Protein 1YOD (pdb70)

Solvent-accessible surface area: 5284 Å² total

Structure (mmCIF, N/CA/C/O backbone):
data_1YOD
#
_entry.id   1YOD
#
_cell.length_a   46.996
_cell.length_b   46.996
_cell.length_c   120.136
_cell.angle_alpha   90.00
_cell.angle_beta   90.00
_cell.angle_gamma   120.00
#
_symmetry.space_group_name_H-M   'P 61 2 2'
#
loop_
_entity.id
_entity.type
_entity.pdbx_description
1 polymer 'water-solublized phospholamban'
2 water water
#
loop_
_atom_site.group_PDB
_atom_site.id
_atom_site.type_symbol
_atom_site.label_atom_id
_atom_site.label_alt_id
_atom_site.label_comp_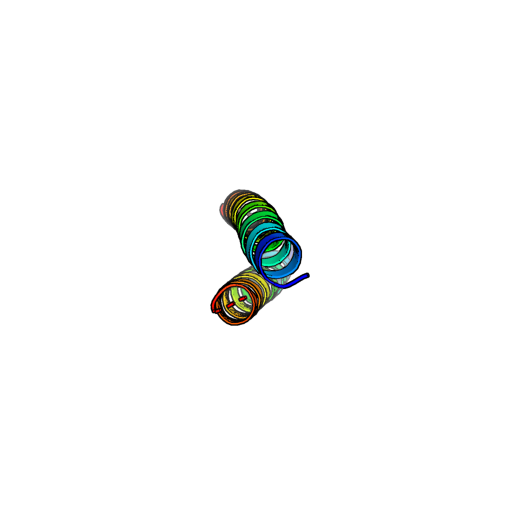id
_atom_site.label_asym_id
_atom_site.label_entity_id
_atom_site.label_seq_id
_atom_site.pdbx_PDB_ins_code
_atom_site.Cartn_x
_atom_site.Cartn_y
_atom_site.Cartn_z
_atom_site.occupancy
_atom_site.B_iso_or_equiv
_atom_site.auth_seq_id
_atom_site.auth_comp_id
_atom_site.auth_asym_id
_atom_site.auth_atom_id
_atom_site.pdbx_PDB_model_num
ATOM 1 N N . GLN A 1 1 ? 30.366 11.088 116.663 1.00 43.00 22 GLN A N 1
ATOM 2 C CA . GLN A 1 1 ? 29.552 11.991 115.832 1.00 41.26 22 GLN A CA 1
ATOM 3 C C . GLN A 1 1 ? 28.171 11.415 115.642 1.00 38.06 22 GLN A C 1
ATOM 4 O O . GLN A 1 1 ? 27.213 12.142 115.773 1.00 35.14 22 GLN A O 1
ATOM 10 N N . GLN A 1 2 ? 28.062 10.113 115.378 1.00 35.69 23 GLN A N 1
ATOM 11 C CA . GLN A 1 2 ? 26.776 9.543 114.936 1.00 33.98 23 GLN A CA 1
ATOM 12 C C . GLN A 1 2 ? 25.709 9.518 116.004 1.00 30.46 23 GLN A C 1
ATOM 13 O O . GLN A 1 2 ? 24.529 9.638 115.675 1.00 27.17 23 GLN A O 1
ATOM 19 N N . ALA A 1 3 ? 26.072 9.354 117.275 1.00 27.92 24 ALA A N 1
ATOM 20 C CA . ALA A 1 3 ? 25.026 9.329 118.290 1.00 25.62 24 ALA A CA 1
ATOM 21 C C . ALA A 1 3 ? 24.450 10.711 118.495 1.00 24.80 24 ALA A C 1
ATOM 22 O O . ALA A 1 3 ? 23.257 10.838 118.734 1.00 24.11 24 ALA A O 1
ATOM 24 N N . ARG A 1 4 ? 25.279 11.729 118.368 1.00 24.28 25 ARG A N 1
ATOM 25 C CA . ARG A 1 4 ? 24.826 13.116 118.454 1.00 25.54 25 ARG A CA 1
ATOM 26 C C . ARG A 1 4 ? 23.933 13.402 117.264 1.00 24.67 25 ARG A C 1
ATOM 27 O O . ARG A 1 4 ? 22.923 14.053 117.394 1.00 22.40 25 ARG A O 1
ATOM 35 N N . GLN A 1 5 ? 24.363 12.967 116.089 1.00 24.13 26 GLN A N 1
ATOM 36 C CA . GLN A 1 5 ? 23.488 13.103 114.900 1.00 24.16 26 GLN A CA 1
ATOM 37 C C . GLN A 1 5 ? 22.127 12.424 115.045 1.00 24.30 26 GLN A C 1
ATOM 38 O O . GLN A 1 5 ? 21.092 13.031 114.783 1.00 25.57 26 GLN A O 1
ATOM 44 N N . ASN A 1 6 ? 22.115 11.188 115.491 1.00 23.50 27 ASN A N 1
ATOM 45 C CA . ASN A 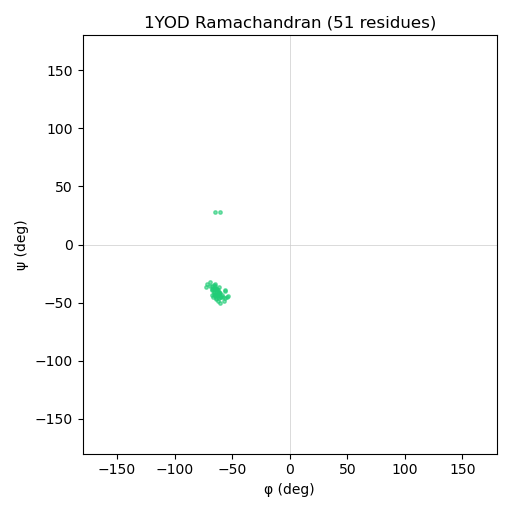1 6 ? 20.850 10.464 115.718 1.00 23.32 27 ASN A CA 1
ATOM 46 C C . ASN A 1 6 ? 19.973 11.158 116.767 1.00 23.34 27 ASN A C 1
ATOM 47 O O . ASN A 1 6 ? 18.771 11.271 116.608 1.00 23.00 27 ASN A O 1
ATOM 52 N N . LEU A 1 7 ? 20.578 11.643 117.848 1.00 22.50 28 LEU A N 1
ATOM 53 C CA . LEU A 1 7 ? 19.815 12.402 118.856 1.00 22.03 28 LEU A CA 1
ATOM 54 C C . LEU A 1 7 ? 19.198 13.681 118.297 1.00 21.81 28 LEU A C 1
ATOM 55 O O . LEU A 1 7 ? 18.011 14.014 118.591 1.00 22.04 28 LEU A O 1
ATOM 60 N N . GLN A 1 8 ? 19.983 14.416 117.510 1.00 20.03 29 GLN A N 1
ATOM 61 C CA . GLN A 1 8 ? 19.484 15.611 116.916 1.00 21.64 29 GLN A CA 1
ATOM 62 C C . GLN A 1 8 ? 18.299 15.296 115.971 1.00 21.33 29 GLN A C 1
ATOM 63 O O . GLN A 1 8 ? 17.319 16.035 115.929 1.00 20.62 29 GLN A O 1
ATOM 69 N N . ASN A 1 9 ? 18.409 14.199 115.246 1.00 21.75 30 ASN A N 1
ATOM 70 C CA . ASN A 1 9 ? 17.337 13.777 114.355 1.00 21.94 30 ASN A CA 1
ATOM 71 C C . ASN A 1 9 ? 16.044 13.522 115.131 1.00 23.19 30 ASN A C 1
ATOM 72 O O . ASN A 1 9 ? 14.950 13.960 114.720 1.00 24.21 30 ASN A O 1
ATOM 77 N N . LEU A 1 10 ? 16.165 12.831 116.253 1.00 23.29 31 LEU A N 1
ATOM 78 C CA . LEU A 1 10 ? 15.029 12.515 117.098 1.00 22.88 31 LEU A CA 1
ATOM 79 C C . LEU A 1 10 ? 14.490 13.806 117.730 1.00 21.31 31 LEU A C 1
ATOM 80 O O . LEU A 1 10 ? 13.273 13.986 117.822 1.00 20.73 31 LEU A O 1
ATOM 85 N N . TYR A 1 11 ? 15.374 14.729 118.116 1.00 21.45 32 TYR A N 1
ATOM 86 C CA . TYR A 1 11 ? 14.955 15.994 118.742 1.00 19.70 32 TYR A CA 1
ATOM 87 C C . TYR A 1 11 ? 14.131 16.843 117.760 1.00 19.49 32 TYR A C 1
ATOM 88 O O . TYR A 1 11 ? 13.024 17.300 118.080 1.00 19.27 32 TYR A O 1
ATOM 97 N N . ILE A 1 12 ? 14.635 16.961 116.534 1.00 17.66 33 ILE A N 1
ATOM 98 C CA . ILE A 1 12 ? 13.938 17.754 115.505 1.00 19.06 33 ILE A CA 1
ATOM 99 C C . ILE A 1 12 ? 12.603 17.068 115.183 1.00 18.53 33 ILE A C 1
ATOM 100 O O . ILE A 1 12 ? 11.579 17.741 115.050 1.00 18.91 33 ILE A O 1
ATOM 105 N N . ASN A 1 13 ? 12.581 15.745 115.084 1.00 19.20 34 ASN A N 1
ATOM 106 C CA . ASN A 1 13 ? 11.328 14.998 114.872 1.00 20.52 34 ASN A CA 1
ATOM 107 C 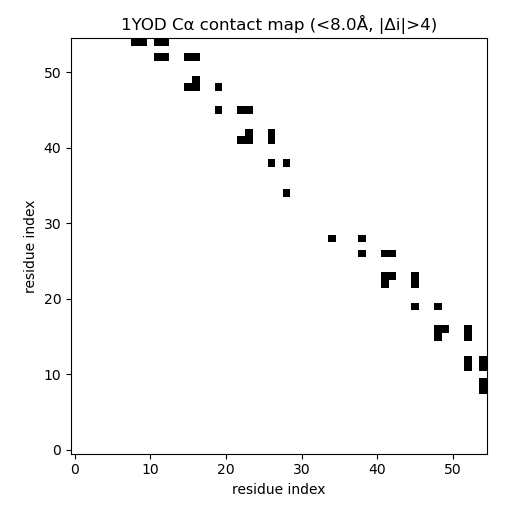C . ASN A 1 13 ? 10.294 15.349 115.936 1.00 19.89 34 ASN A C 1
ATOM 108 O O . ASN A 1 13 ? 9.133 15.561 115.639 1.00 18.93 34 ASN A O 1
ATOM 113 N N . ARG A 1 14 ? 10.710 15.390 117.191 1.00 19.16 35 ARG A N 1
ATOM 114 C CA . ARG A 1 14 ? 9.794 15.707 118.257 1.00 20.23 35 ARG A CA 1
ATOM 115 C C . ARG A 1 14 ? 9.288 17.164 118.136 1.00 19.15 35 ARG A C 1
ATOM 116 O O . ARG A 1 14 ? 8.102 17.420 118.343 1.00 19.20 35 ARG A O 1
ATOM 124 N N . CYS A 1 15 ? 10.156 18.118 117.805 1.00 17.96 36 CYS A N 1
ATOM 125 C CA . CYS A 1 15 ? 9.740 19.499 117.585 1.00 17.49 36 CYS A CA 1
ATOM 126 C C . CYS A 1 15 ? 8.687 19.596 116.479 1.00 17.57 36 CYS A C 1
ATOM 127 O O . CYS A 1 15 ? 7.682 20.305 116.625 1.00 17.12 36 CYS A O 1
ATOM 130 N N . LEU A 1 16 ? 8.942 18.888 115.384 1.00 16.04 37 LEU A N 1
ATOM 131 C CA . LEU A 1 16 ? 8.031 18.932 114.214 1.00 17.24 37 LEU A CA 1
ATOM 132 C C . LEU A 1 16 ? 6.7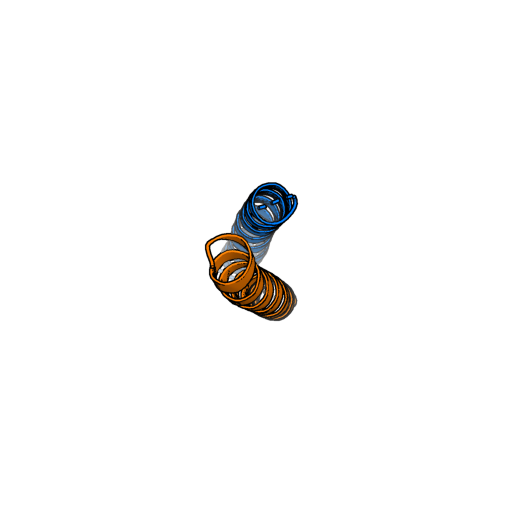05 18.283 114.558 1.00 17.09 37 LEU A C 1
ATOM 133 O O . LEU A 1 16 ? 5.647 18.746 114.122 1.00 16.18 37 LEU A O 1
ATOM 138 N N . ARG A 1 17 ? 6.723 17.233 115.366 1.00 17.94 38 ARG A N 1
ATOM 139 C CA . ARG A 1 17 ? 5.480 16.640 115.868 1.00 19.44 38 ARG A CA 1
ATOM 140 C C . ARG A 1 17 ? 4.629 17.615 116.651 1.00 18.22 38 ARG A C 1
ATOM 141 O O . ARG A 1 17 ? 3.412 17.629 116.468 1.00 17.82 38 ARG A O 1
ATOM 149 N N . GLU A 1 18 ? 5.246 18.401 117.522 1.00 17.84 39 GLU A N 1
ATOM 150 C CA . GLU A 1 18 ? 4.585 19.404 118.322 1.00 19.23 39 GLU A CA 1
ATOM 151 C C . GLU A 1 18 ? 4.006 20.490 117.428 1.00 18.06 39 GLU A C 1
ATOM 152 O O . GLU A 1 18 ? 2.883 20.906 117.620 1.00 17.65 39 GLU A O 1
ATOM 158 N N . ILE A 1 19 ? 4.770 20.919 116.430 1.00 16.71 40 ILE A N 1
ATOM 159 C CA . ILE A 1 19 ? 4.279 21.899 115.479 1.00 15.82 40 ILE A CA 1
ATOM 160 C C . ILE A 1 19 ? 3.047 21.369 114.706 1.00 16.65 40 ILE A C 1
ATOM 161 O O . ILE A 1 19 ? 2.054 22.100 114.516 1.00 16.61 40 ILE A O 1
ATOM 166 N N . CYS A 1 20 ? 3.086 20.118 114.297 1.00 16.52 41 CYS A N 1
ATOM 167 C CA . CYS A 1 20 ? 1.957 19.492 113.585 1.00 18.11 41 CYS A CA 1
ATOM 168 C C . CYS A 1 20 ? 0.727 19.512 114.452 1.00 17.67 41 CYS A C 1
ATOM 169 O O . CYS A 1 20 ? -0.382 19.846 113.991 1.00 19.00 41 CYS A O 1
ATOM 172 N N . GLN A 1 21 ? 0.895 19.161 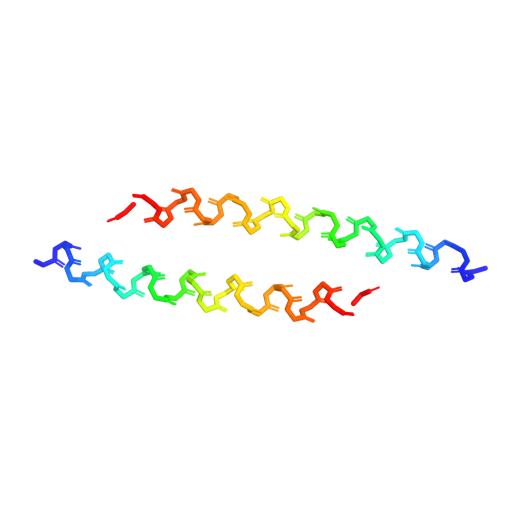115.712 1.00 17.60 42 GLN A N 1
ATOM 173 C CA . GLN A 1 21 ? -0.212 19.231 116.668 1.00 18.68 42 GLN A CA 1
ATOM 174 C C . GLN A 1 21 ? -0.833 20.630 116.756 1.00 18.17 42 GLN A C 1
ATOM 175 O O . GLN A 1 21 ? -2.053 20.768 116.748 1.00 18.82 42 GLN A O 1
ATOM 181 N N . GLU A 1 22 ? 0.012 21.655 116.850 1.00 16.80 43 GLU A N 1
ATOM 182 C CA . GLU A 1 22 ? -0.451 23.017 116.851 1.00 16.74 43 GLU A CA 1
ATOM 183 C C . GLU A 1 22 ? -1.199 23.381 115.576 1.00 16.68 43 GLU A C 1
ATOM 184 O O . GLU A 1 22 ? -2.268 24.023 115.651 1.00 17.77 43 GLU A O 1
ATOM 190 N N . LEU A 1 23 ? -0.685 22.989 114.411 1.00 16.46 44 LEU A N 1
ATOM 191 C CA . LEU A 1 23 ? -1.387 23.275 113.159 1.00 16.58 44 LEU A CA 1
ATOM 192 C C . LEU A 1 23 ? -2.737 22.551 113.065 1.00 17.29 44 LEU A C 1
ATOM 193 O O . LEU A 1 23 ? -3.714 23.089 112.513 1.00 18.08 44 LEU A O 1
ATOM 198 N N . LYS A 1 24 ? -2.807 21.354 113.630 1.00 17.67 45 LYS A N 1
ATOM 199 C CA . LYS A 1 24 ? -4.098 20.624 113.700 1.00 19.14 45 LYS A CA 1
ATOM 200 C C . LYS A 1 24 ? -5.100 21.323 114.554 1.00 18.60 45 LYS A C 1
ATOM 201 O O . LYS A 1 24 ? -6.297 21.349 114.183 1.00 19.50 45 LYS A O 1
ATOM 207 N N . GLU A 1 25 ? -4.651 21.931 115.642 1.00 17.88 46 GLU A N 1
ATOM 208 C CA . GLU A 1 25 ? -5.500 22.724 116.512 1.00 18.31 46 GLU A CA 1
ATOM 209 C C . GLU A 1 25 ? -6.009 23.955 115.784 1.00 18.57 46 GLU A C 1
ATOM 210 O O . GLU A 1 25 ? -7.204 24.277 115.841 1.00 19.61 46 GLU A O 1
ATOM 216 N N . ILE A 1 26 ? -5.130 24.633 115.034 1.00 18.99 47 ILE A N 1
ATOM 217 C CA . ILE A 1 26 ? -5.526 25.814 114.263 1.00 19.48 47 ILE A CA 1
ATOM 218 C C . ILE A 1 26 ? -6.580 25.429 113.221 1.00 21.00 47 ILE A C 1
ATOM 219 O O . ILE A 1 26 ? -7.579 26.140 113.033 1.00 22.29 47 ILE A O 1
ATOM 224 N N . ARG A 1 27 ? -6.344 24.341 112.513 1.00 22.13 48 ARG A N 1
ATOM 225 C CA . ARG A 1 27 ? -7.302 23.805 111.516 1.00 24.60 48 ARG A CA 1
ATOM 226 C C . ARG A 1 27 ? -8.664 23.597 112.136 1.00 26.57 48 ARG A C 1
ATOM 227 O O . ARG A 1 27 ? -9.675 24.041 111.563 1.00 27.81 4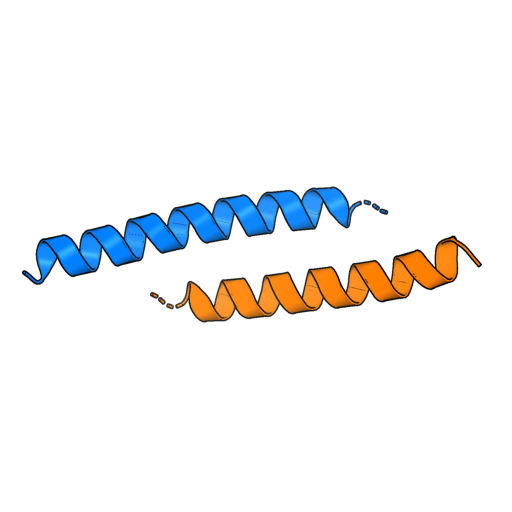8 ARG A O 1
ATOM 235 N N . ALA A 1 28 ? -8.701 23.016 113.338 1.00 26.80 49 ALA A N 1
ATOM 236 C CA . ALA A 1 28 ? -9.983 22.752 113.991 1.00 27.18 49 ALA A CA 1
ATOM 237 C C . ALA A 1 28 ? -10.679 24.072 114.316 1.00 28.08 49 ALA A C 1
ATOM 238 O O . ALA A 1 28 ? -11.909 24.191 114.154 1.00 28.95 49 ALA A O 1
ATOM 248 N N . LEU A 1 30 ? -10.386 26.919 112.760 1.00 30.78 51 LEU A N 1
ATOM 249 C CA . LEU A 1 30 ? -10.834 27.564 111.523 1.00 32.04 51 LEU A CA 1
ATOM 250 C C . LEU A 1 30 ? -11.971 26.834 110.825 1.00 33.86 51 LEU A C 1
ATOM 251 O O . LEU A 1 30 ? -12.710 27.513 110.081 1.00 36.34 51 LEU A O 1
ATOM 257 N N . ARG B 1 4 ? -17.687 33.990 102.314 1.00 53.96 25 ARG B N 1
ATOM 258 C CA . ARG B 1 4 ? -16.390 34.628 101.933 1.00 54.31 25 ARG B CA 1
ATOM 259 C C . ARG B 1 4 ? -15.241 34.289 102.903 1.00 53.52 25 ARG B C 1
ATOM 260 O O . ARG B 1 4 ? -14.165 33.820 102.500 1.00 52.89 25 ARG B O 1
ATOM 268 N N . GLN B 1 5 ? -15.482 34.556 104.183 1.00 52.59 26 GLN B N 1
ATOM 269 C CA . GLN B 1 5 ? -14.550 34.200 105.239 1.00 52.20 26 GLN B CA 1
ATOM 270 C C . GLN B 1 5 ? -14.396 32.678 105.283 1.00 50.19 26 GLN B C 1
ATOM 271 O O . GLN B 1 5 ? -13.285 32.154 105.305 1.00 49.90 26 GLN B O 1
ATOM 277 N N . ASN B 1 6 ? -15.524 31.985 105.274 1.00 48.17 27 ASN B N 1
ATOM 278 C CA . ASN B 1 6 ? -15.569 30.533 105.228 1.00 47.19 27 ASN B CA 1
ATOM 279 C C . ASN B 1 6 ? -14.821 29.966 104.034 1.00 45.12 27 ASN B C 1
ATOM 280 O O . ASN B 1 6 ? -14.135 28.959 104.166 1.00 44.68 27 ASN B O 1
ATOM 285 N N . LEU B 1 7 ? -14.934 30.621 102.886 1.00 43.10 28 LEU B N 1
ATOM 286 C CA . LEU B 1 7 ? -14.176 30.201 101.696 1.00 42.23 28 LEU B CA 1
ATOM 287 C C . LEU B 1 7 ? -12.665 30.267 101.926 1.00 39.85 28 LEU B C 1
ATOM 288 O O . LEU B 1 7 ? -11.937 29.310 101.621 1.00 39.53 28 LEU B O 1
ATOM 293 N N . GLN B 1 8 ? -12.204 31.411 102.427 1.00 37.53 29 GLN B N 1
ATOM 294 C CA . GLN B 1 8 ? -10.785 31.650 102.656 1.00 36.44 29 GLN B CA 1
ATOM 295 C C . GLN B 1 8 ? -10.241 30.651 103.668 1.00 35.05 29 GLN B C 1
ATOM 296 O O . GLN B 1 8 ? -9.076 30.216 103.562 1.00 34.00 29 GLN B O 1
ATOM 302 N N . ASN B 1 9 ? -11.065 30.326 104.657 1.00 33.02 30 ASN B N 1
ATOM 303 C CA . ASN B 1 9 ? -10.638 29.419 105.710 1.00 33.18 30 ASN B CA 1
ATOM 304 C C . ASN B 1 9 ? -10.482 28.023 105.158 1.00 32.27 30 ASN B C 1
ATOM 305 O O . ASN B 1 9 ? -9.619 27.262 105.585 1.00 31.19 30 ASN B O 1
ATOM 310 N N . LEU B 1 10 ? -11.348 27.652 104.231 1.00 31.79 31 LEU B N 1
ATOM 311 C CA . LEU B 1 10 ? -11.223 26.369 103.583 1.00 32.02 31 LEU B CA 1
ATOM 312 C C . LEU B 1 10 ? -9.893 26.229 102.843 1.00 31.02 31 LEU B C 1
ATOM 313 O O . LEU B 1 10 ? -9.312 25.142 102.860 1.00 30.56 31 LEU B O 1
ATOM 318 N N . TYR B 1 11 ? -9.457 27.283 102.143 1.00 29.76 32 TYR B N 1
ATOM 319 C CA . TYR B 1 11 ? -8.194 27.246 101.426 1.00 30.03 32 TYR B CA 1
ATOM 320 C C . TYR B 1 11 ? -7.024 27.300 102.400 1.00 28.29 32 TYR B C 1
ATOM 321 O O . TYR B 1 11 ? -6.027 26.631 102.200 1.00 27.62 32 TYR B O 1
ATOM 330 N N . ILE B 1 12 ? -7.163 28.059 103.468 1.00 26.25 33 ILE B N 1
ATOM 331 C CA . ILE B 1 12 ? -6.108 28.032 104.509 1.00 24.89 33 ILE B CA 1
ATOM 332 C C . ILE B 1 12 ? -6.013 26.638 105.152 1.00 24.23 33 ILE B C 1
ATOM 333 O O . ILE B 1 12 ? -4.914 26.110 105.323 1.00 22.81 33 ILE B O 1
ATOM 338 N N . ASN B 1 13 ? -7.147 26.034 105.472 1.00 24.37 34 ASN B N 1
ATOM 339 C CA . ASN B 1 13 ? -7.123 24.704 106.091 1.00 25.96 34 ASN B CA 1
ATOM 340 C C . ASN B 1 13 ? -6.566 23.604 105.195 1.00 25.04 34 ASN B C 1
ATOM 341 O O . ASN B 1 13 ? -5.912 22.700 105.673 1.00 24.26 34 ASN B O 1
ATOM 346 N N . ARG B 1 14 ? -6.822 23.661 103.892 1.00 25.04 35 ARG B N 1
ATOM 347 C CA . ARG B 1 14 ? -6.206 22.717 102.965 1.00 24.96 35 ARG B CA 1
ATOM 348 C C . ARG B 1 14 ? -4.691 22.863 102.926 1.00 22.84 35 ARG B C 1
ATOM 349 O O . ARG B 1 14 ? -3.965 21.873 102.780 1.00 21.05 35 ARG B O 1
ATOM 357 N N . CYS B 1 15 ? -4.220 24.104 102.994 1.00 21.34 36 CYS B N 1
ATOM 358 C CA . CYS B 1 15 ? -2.798 24.362 102.993 1.00 21.48 36 CYS B CA 1
ATOM 359 C C . CYS B 1 15 ? -2.204 23.818 104.292 1.00 20.19 36 CYS B C 1
ATOM 360 O O . CYS B 1 15 ? -1.155 23.223 104.245 1.00 20.14 36 CYS B O 1
ATOM 363 N N . LEU B 1 16 ? -2.868 24.040 105.419 1.00 20.05 37 LEU B N 1
ATOM 364 C CA . LEU B 1 16 ? -2.351 23.560 106.707 1.00 19.50 37 LEU B CA 1
ATOM 365 C C . LEU B 1 16 ? -2.308 22.050 106.699 1.00 19.84 37 LEU B C 1
ATOM 366 O O . LEU B 1 16 ? -1.389 21.467 107.208 1.00 17.86 37 LEU B O 1
ATOM 371 N N . ARG B 1 17 ? -3.305 21.390 106.107 1.00 20.47 38 ARG B N 1
ATOM 372 C CA . ARG B 1 17 ? -3.284 19.946 106.081 1.00 21.59 38 ARG B CA 1
ATOM 373 C C . ARG B 1 17 ? -2.144 19.445 105.234 1.00 20.51 38 ARG B C 1
ATOM 374 O O . ARG B 1 17 ? -1.494 18.486 105.594 1.00 20.87 38 ARG B O 1
ATOM 382 N N . GLU B 1 18 ? -1.869 20.116 104.117 1.00 19.88 39 GLU B N 1
ATOM 383 C CA . GLU B 1 18 ? -0.767 19.772 103.222 1.00 20.05 39 GLU B CA 1
ATOM 384 C C . GLU B 1 18 ? 0.589 19.953 103.909 1.00 18.81 39 GLU B C 1
ATOM 385 O O . GLU B 1 18 ? 1.482 19.123 103.767 1.00 18.97 39 GLU B O 1
ATOM 391 N N . ILE B 1 19 ? 0.729 21.012 104.687 1.00 17.94 40 ILE B N 1
ATOM 392 C CA . ILE B 1 19 ? 1.946 21.259 105.444 1.00 18.39 40 ILE B CA 1
ATOM 393 C C . ILE B 1 19 ? 2.131 20.146 106.459 1.00 17.44 40 ILE B C 1
ATOM 394 O O . ILE B 1 19 ? 3.244 19.656 106.615 1.00 18.18 40 ILE B O 1
ATOM 399 N N . CYS B 1 20 ? 1.062 19.797 107.162 1.00 18.21 41 CYS B N 1
ATOM 400 C CA . CYS B 1 20 ? 1.128 18.681 108.119 1.00 19.01 41 CYS B CA 1
ATOM 401 C C . CYS B 1 20 ? 1.587 17.381 107.467 1.00 18.78 41 CYS B C 1
ATOM 402 O O . CYS B 1 20 ? 2.434 16.679 108.016 1.00 19.68 41 CYS B O 1
ATOM 405 N N . GLN B 1 21 ? 1.135 17.091 106.260 1.00 18.99 42 GLN B N 1
ATOM 406 C CA . GLN B 1 21 ? 1.583 15.905 105.543 1.00 19.90 42 GLN B CA 1
ATOM 407 C C . GLN B 1 21 ? 3.033 16.004 105.158 1.00 19.64 42 GLN B C 1
ATOM 408 O O . GLN B 1 21 ? 3.761 15.017 105.219 1.00 20.61 42 GLN B O 1
ATOM 414 N N . GLU B 1 22 ? 3.491 17.190 104.753 1.00 18.45 43 GLU B N 1
ATOM 415 C CA . GLU B 1 22 ? 4.868 17.391 104.425 1.00 19.32 43 GLU B CA 1
ATOM 416 C C . GLU B 1 22 ? 5.768 17.222 105.672 1.00 18.88 43 GLU B C 1
ATOM 417 O O . GLU B 1 22 ? 6.838 16.584 105.603 1.00 18.41 43 GLU B O 1
ATOM 423 N N . LEU B 1 23 ? 5.344 17.783 106.796 1.00 18.11 44 LEU B N 1
ATOM 424 C CA . LEU B 1 23 ? 6.148 17.667 108.011 1.00 19.13 44 LEU B CA 1
ATOM 425 C C . LEU B 1 23 ? 6.209 16.188 108.468 1.00 19.46 44 LEU B C 1
ATOM 426 O O . LEU B 1 23 ? 7.249 15.734 108.910 1.00 19.37 44 LEU B O 1
ATOM 431 N N . LYS B 1 24 ? 5.140 15.428 108.276 1.00 19.78 45 LYS B N 1
ATOM 432 C CA . LYS B 1 24 ? 5.152 13.966 108.569 1.00 21.32 45 LYS B CA 1
ATOM 433 C C . LYS B 1 24 ? 6.158 13.202 107.695 1.00 20.90 45 LYS B C 1
ATOM 434 O O . LYS B 1 24 ? 6.921 12.356 108.193 1.00 21.14 45 LYS B O 1
ATOM 440 N N . GLU B 1 25 ? 6.248 13.556 106.419 1.00 21.96 46 GLU B N 1
ATOM 441 C CA . GLU B 1 25 ? 7.267 13.019 105.522 1.00 21.78 46 GLU B CA 1
ATOM 442 C C . GLU B 1 25 ? 8.697 13.414 105.907 1.00 21.10 46 GLU B C 1
ATOM 443 O O . GLU B 1 25 ? 9.617 12.591 105.800 1.00 20.79 46 GLU B O 1
ATOM 449 N N . ILE B 1 26 ? 8.885 14.650 106.369 1.00 19.23 47 ILE B N 1
ATOM 450 C CA . ILE B 1 26 ? 10.164 15.119 106.868 1.00 19.92 47 ILE B CA 1
ATOM 451 C C . ILE B 1 26 ? 10.558 14.351 108.114 1.00 18.50 47 ILE B C 1
ATOM 452 O O . ILE B 1 26 ? 11.723 13.946 108.209 1.00 20.00 47 ILE B O 1
ATOM 457 N N . ARG B 1 27 ? 9.616 14.129 109.025 1.00 19.42 48 ARG B N 1
ATOM 458 C CA . ARG B 1 27 ? 9.876 13.382 110.260 1.00 20.49 48 ARG B CA 1
ATOM 459 C C . ARG B 1 27 ? 10.316 11.950 109.874 1.00 22.24 48 ARG B C 1
ATOM 460 O O . ARG B 1 27 ? 11.207 11.392 110.495 1.00 23.26 48 ARG B O 1
ATOM 468 N N . ALA B 1 28 ? 9.686 11.348 108.879 1.00 23.56 49 ALA B N 1
ATOM 469 C CA . ALA B 1 28 ? 10.091 10.008 108.429 1.00 24.34 49 ALA B CA 1
ATOM 470 C C . ALA B 1 28 ? 11.537 9.965 107.930 1.00 25.49 49 ALA B C 1
ATOM 471 O O . ALA B 1 28 ? 12.282 9.001 108.202 1.00 25.43 49 ALA B O 1
ATOM 481 N N . LEU B 1 30 ? 13.814 11.891 108.936 1.00 28.37 51 LEU B N 1
ATOM 482 C CA . LEU B 1 30 ? 14.629 12.066 110.136 1.00 29.85 51 LEU B CA 1
ATOM 483 C C . LEU B 1 30 ? 14.704 10.784 110.944 1.00 30.98 51 LEU B C 1
ATOM 484 O O . LEU B 1 30 ? 15.713 10.643 111.637 1.00 32.86 51 LEU B O 1
#

Foldseek 3Di:
DVVVVVVVVVVVVVVVVVVVVVVVVVVVD/DVVVVVVVVVVVVVVVVVVVVVVVCD

Radius of gyration: 14.62 Å; Cα contacts (8 Å, |Δi|>4): 23; chains: 2; bounding box: 46×25×17 Å

Sequence (55 aa):
QQARQNLQNLYINRCLREICQELKEIRALRQNLQNLYINRCLREICQELKEIRAL

B-factor: mean 30.59, std 12.01, range [15.82, 65.14]

Secondary structure (DSSP, 8-state):
-HHHHHHHHHHHHHHHHHHHHHHHHHH--/-HHHHHHHHHHHHHHHHHHHHHHH--

=== Feature glossary ===
The record interleaves many kinds of information about one protein. Here is each kind framed as the question it answers.

Q: What does the local fold look like, residue by residue?
A: A 3Di character summarizes, for each residue, the relative orientation of the Cα frame of its nearest spatial neighbor. Because it encodes fold topology rather than chemistry, 3Di alignments detect remote structural similarity that sequence alignment misses.

Q: Which residues are in helices, strands, or loops?
A: Secondary structure is the local, repeating backbone conformation. DSSP classifies it into eight states by reading the hydrogen-bond network: three helix types (H, G, I), two β types (E, B), two non-regular types (T, S), and unstructured coil (-).

Q: How big and how compact is the whole molecule?
A: Three whole-structure scalars: the radius of gyration (RMS distance of Cα from centroid, in Å), the count of Cα–Cα contacts (pairs closer than 8 Å and separated by more than four residues in sequence — i.e. tertiary, not local, contacts), and the bounding-box dimensions. Together they distinguish compact globular folds from extended fibres or disordered chains.

Q: How confident is the AlphaFold model at each residue?
A: For AlphaFold models, the B-factor field carries pLDDT — the model's own estimate of local accuracy on a 0–100 scale. Regions with pLDDT<50 should be treated as essentially unmodeled; they often correspond to intrinsically disordered segments.

Q: What family and function is it annotated with?
A: Functional annotations link the protein to curated databases. InterPro entries identify conserved domains and families by matching the sequence against member-database signatures (Pfam, PROSITE, CDD, …). Gene Ontology (GO) terms describe molecular function, biological process, and cellular component in a controlled vocabulary. CATH places the structure in a hierarchical fold classification (Class/Architecture/Topology/Homologous-superfamily). The organism is the source species.

Q: What known structures does this most resemble?
A: Nearest PDB neighbors are the top structural matches found by Foldseek when searching this structure against the entire Protein Data Bank. Each hit reports a TM-score (0 to 1; >0.5 almost always implies the same fold) and an E-value. These are *structural* homologs — they may share no detectable sequence similarity.

Q: Which residues are buried vs exposed?
A: Solvent-accessible surface area (SASA) is the area in Å² traced out by the centre of a 1.4 Å probe sphere (a water molecule) rolled over the protein's van der Waals surface (Shrake–Rupley / Lee–Richards construction). Buried residues have near-zero SASA; fully exposed residues can exceed 200 Å². The total SASA scales roughly with the number of surface residues.

Q: What are the backbone torsion angles?
A: φ (phi) and ψ (psi) are the two rotatable backbone dihedrals per residue: φ is the C(i-1)–N–Cα–C torsion, ψ is the N–Cα–C–N(i+1) torsion, both in degrees on (−180°, 180°]. α-helical residues cluster near (−60°, −45°); β-strand residues near (−120°, +130°). A Ramachandran plot is simply a scatter of (φ, ψ) for every residue.

Q: Are the domains correctly placed relative to each other?
A: Predicted aligned error is AlphaFold's pairwise confidence. Unlike pLDDT (per-residue), PAE is per-residue-pair and captures whether two parts of the structure are correctly placed relative to each other. Units are ångströms of expected positional error.

Q: What if only a Cα trace is available?
A: P-SEA three-state annotation labels each residue as helix, strand, or coil based purely on the geometry of the Cα trace. It serves as a fallback when the full bac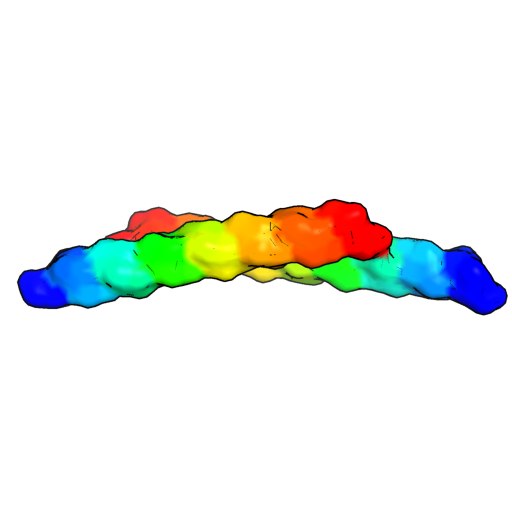kbone (and thus DSSP) is unavailable.

Q: What is the amino-acid chain?
A: This is the polypeptide sequence — one letter per residue, N-terminus first. Length ranges from a few dozen residues for small domains to over a thousand for large multi-domain proteins.

Q: What do the rendered images show?
A: The six renders are orthographic views along the three Cartesian axes in both directions. Representation (cartoon, sticks, or surface) and color scheme (sequence-rainbow or by-chain) vary across proteins so the training set covers all the common visualization conventions.

Q: What do the diagnostic plots show?
A: Plot images: a contact map (which residues are close in 3D, as an N×N binary image), a Ramachandran scatter (backbone torsion angles, revealing secondary-structure composition at a glance), and — for AlphaFold structures — a PAE heatmap (pairwise prediction confidence).

Q: How mobile is each atom in the crystal?
A: B-factor (Debye–Waller factor) reflects atomic displacement in the crystal lattice. It is 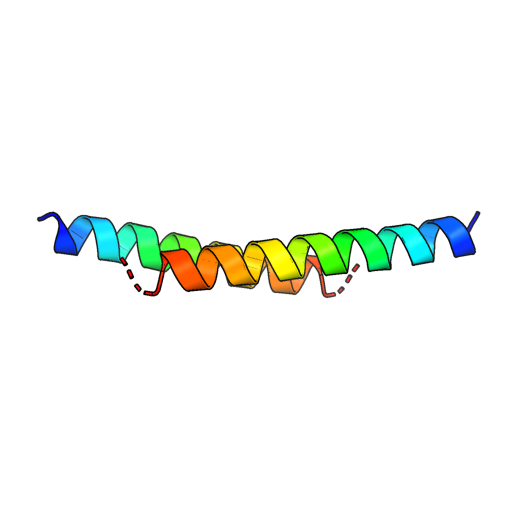an experimental observable (units Å²), not a prediction; low values mean the atom is pinned down, high values mean it moves or is heterogeneous across the crystal.

Q: Where is each backbone atom in 3D?
A: The mmCIF table is the protein's shape written out atom by atom. For each backbone N, Cα, C, and carbonyl O, it records an (x, y, z) coordinate triple in Å plus the residue type, chain letter, and residue number.